Protein AF-A0A7C4YVY7-F1 (afdb_monomer)

Nearest PDB structures (foldseek):
  6bqo-assembly1_A  TM=9.576E-01  e=2.450E-05  Bordetella pertussis Tohama I
  5a40-assembly2_C  TM=9.464E-01  e=3.144E-05  Bordetella pertussis
  6b24-assembly1_A  TM=9.315E-01  e=1.716E-04  Escherichia coli
  6b2d-assembly1_A  TM=9.334E-01  e=2.096E-04  Escherichia coli
  6b2a-assembly1_B  TM=9.333E-01  e=2.203E-04  Escherichia coli

Secondary structure (DSSP, 8-state):
-HHHHHHHHHHHHTSSS-HHHHHHHHHHHHHHHHHHHHHHHH--S-HHHHHIIIIIIIHHH--HHHHHHHHHH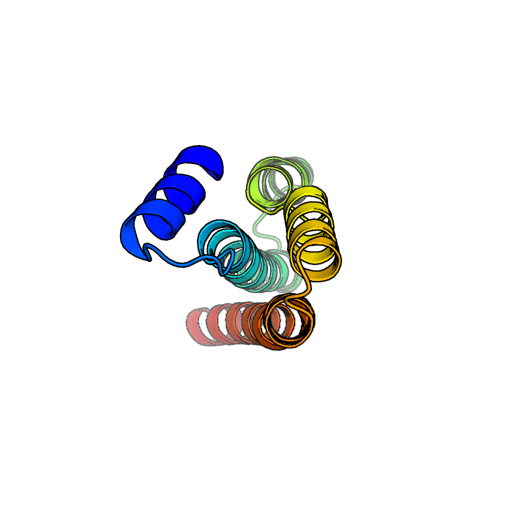HHHTT-HHHHHHHHHHHHHHHHHHHHHHHHHHHHHT-

Sequence (110 aa):
MRYLLGGYVQQSSKSIFPYGTLTVNVLGCFMIGFLAQLAENRGVFSSEARAFLFIGVLGGFTTFSSFGNETLNLARDGQLLIAFANVGLNVFVGLLAVWLGRTVSYLVWR

Radius of gyration: 15.55 Å; Cα contacts (8 Å, |Δi|>4): 119; chains: 1; bounding box: 35×22×48 Å

Structure (mmCIF, N/CA/C/O backbone):
data_AF-A0A7C4YVY7-F1
#
_entry.id   AF-A0A7C4YVY7-F1
#
loop_
_atom_site.group_PDB
_atom_site.id
_atom_site.type_symbol
_atom_site.label_atom_id
_atom_site.label_alt_id
_atom_site.label_comp_id
_atom_site.label_asym_id
_atom_site.label_entity_id
_atom_site.label_seq_id
_atom_site.pdbx_PDB_ins_code
_atom_site.Cartn_x
_atom_site.Cartn_y
_atom_site.Cartn_z
_atom_site.occupancy
_atom_site.B_iso_or_equiv
_atom_site.auth_seq_id
_atom_site.auth_comp_id
_atom_site.auth_asym_id
_atom_site.auth_atom_id
_atom_site.pdbx_PDB_model_num
ATOM 1 N N . MET A 1 1 ? 8.612 10.256 1.930 1.00 83.94 1 MET A N 1
ATOM 2 C CA . MET A 1 1 ? 7.436 9.955 1.077 1.00 83.94 1 MET A CA 1
ATOM 3 C C . MET A 1 1 ? 6.322 9.278 1.867 1.00 83.94 1 MET A C 1
ATOM 5 O O . MET A 1 1 ? 5.306 9.925 2.076 1.00 83.94 1 MET A O 1
ATOM 9 N N . ARG A 1 2 ? 6.527 8.057 2.391 1.00 91.88 2 ARG A N 1
ATOM 10 C CA . ARG A 1 2 ? 5.528 7.335 3.205 1.00 91.88 2 ARG A CA 1
ATOM 11 C C . ARG A 1 2 ? 4.950 8.161 4.356 1.00 91.88 2 ARG A C 1
ATOM 13 O O . ARG A 1 2 ? 3.741 8.274 4.462 1.00 91.88 2 ARG A O 1
ATOM 20 N N . TYR A 1 3 ? 5.811 8.765 5.181 1.00 90.88 3 TYR A N 1
ATOM 21 C CA . TYR A 1 3 ? 5.385 9.567 6.337 1.00 90.88 3 TYR A CA 1
ATOM 22 C C . TYR A 1 3 ? 4.449 10.722 5.948 1.00 90.88 3 TYR A C 1
ATOM 24 O O . TYR A 1 3 ? 3.435 10.936 6.598 1.00 90.88 3 TYR A O 1
ATOM 32 N N . LEU A 1 4 ? 4.763 11.420 4.852 1.00 93.94 4 LEU A N 1
ATOM 33 C CA . LEU A 1 4 ? 3.972 12.556 4.380 1.00 93.94 4 LEU A CA 1
ATOM 34 C C . LEU A 1 4 ? 2.616 12.100 3.840 1.00 93.94 4 LEU A C 1
ATOM 36 O O . LEU A 1 4 ? 1.588 12.587 4.296 1.00 93.94 4 LEU A O 1
ATOM 40 N N . LEU A 1 5 ? 2.609 11.142 2.906 1.00 92.44 5 LEU A N 1
ATOM 41 C CA . LEU A 1 5 ? 1.371 10.674 2.283 1.00 92.44 5 LEU A CA 1
ATOM 42 C C . LEU A 1 5 ? 0.490 9.915 3.280 1.00 92.44 5 LEU A C 1
ATOM 44 O O . LEU A 1 5 ? -0.693 10.213 3.407 1.00 92.44 5 LEU A O 1
ATOM 48 N N . GLY A 1 6 ? 1.074 8.966 4.012 1.00 91.62 6 GLY A N 1
ATOM 49 C CA . GLY A 1 6 ? 0.365 8.187 5.020 1.00 91.62 6 GLY A CA 1
ATOM 50 C C . GLY A 1 6 ? -0.172 9.070 6.145 1.00 91.62 6 GLY A C 1
ATOM 51 O O . GLY A 1 6 ? -1.335 8.939 6.511 1.00 91.62 6 GLY A O 1
ATOM 52 N N . GLY A 1 7 ? 0.632 10.020 6.636 1.00 91.38 7 GLY A N 1
ATOM 53 C CA . GLY A 1 7 ? 0.208 10.974 7.662 1.00 91.38 7 GLY A CA 1
ATOM 54 C C . GLY A 1 7 ? -0.923 11.886 7.187 1.00 91.38 7 GLY A C 1
ATOM 55 O O . GLY A 1 7 ? -1.920 12.026 7.891 1.00 91.38 7 GLY A O 1
ATOM 56 N N . TYR A 1 8 ? -0.810 12.442 5.976 1.00 94.62 8 TYR A N 1
ATOM 57 C CA . TYR A 1 8 ? -1.852 13.279 5.379 1.00 94.62 8 TYR A CA 1
ATOM 58 C C . TYR A 1 8 ? -3.174 12.519 5.232 1.00 94.62 8 TYR A C 1
ATOM 60 O O . TYR A 1 8 ? -4.198 12.961 5.747 1.00 94.62 8 TYR A O 1
ATOM 68 N N . VAL A 1 9 ? -3.149 11.335 4.608 1.00 94.31 9 VAL A N 1
ATOM 69 C CA . VAL A 1 9 ? -4.357 10.523 4.399 1.00 94.31 9 VAL A CA 1
ATOM 70 C C . VAL A 1 9 ? -4.981 10.103 5.729 1.00 94.31 9 VAL A C 1
ATOM 72 O O . VAL A 1 9 ? -6.201 10.186 5.890 1.00 94.31 9 VAL A O 1
ATOM 75 N N . GLN A 1 10 ? -4.163 9.702 6.708 1.00 95.88 10 GLN A N 1
ATOM 76 C CA . GLN A 1 10 ? -4.668 9.325 8.024 1.00 95.88 10 GLN A CA 1
ATOM 77 C C . GLN A 1 10 ? -5.369 10.504 8.709 1.00 95.88 10 GLN A C 1
ATOM 79 O O . GLN A 1 10 ? -6.497 10.349 9.180 1.00 95.88 10 GLN A O 1
ATOM 84 N N . GLN A 1 11 ? -4.749 11.689 8.708 1.00 92.50 11 GLN A N 1
ATOM 85 C CA . GLN A 1 11 ? -5.318 12.901 9.306 1.00 92.50 11 GLN A CA 1
ATOM 86 C C . GLN A 1 11 ? -6.610 13.343 8.610 1.00 92.50 11 GLN A C 1
ATOM 88 O O . GLN A 1 11 ? -7.571 13.715 9.284 1.00 92.50 11 GLN A O 1
ATOM 93 N N . SER A 1 12 ? -6.667 13.264 7.279 1.00 93.00 12 SER A N 1
ATOM 94 C CA . SER A 1 12 ? -7.868 13.610 6.514 1.00 93.00 12 SER A CA 1
ATOM 95 C C . SER A 1 12 ? -9.028 12.648 6.766 1.00 93.00 12 SER A C 1
ATOM 97 O O . SER A 1 12 ? -10.174 13.087 6.799 1.00 93.00 12 SER A O 1
ATOM 99 N N . SER A 1 13 ? -8.750 11.358 6.983 1.00 90.56 13 SER A N 1
ATOM 100 C CA . SER A 1 13 ? -9.800 10.360 7.221 1.00 90.56 13 SER A CA 1
ATOM 101 C C . SER A 1 13 ? -10.531 10.546 8.556 1.00 90.56 13 SER A C 1
ATOM 103 O O . SER A 1 13 ? -11.685 10.137 8.672 1.00 90.56 13 SER A O 1
ATOM 105 N N . LYS A 1 14 ? -9.858 11.120 9.573 1.00 87.62 14 LYS A N 1
ATOM 106 C CA . LYS A 1 14 ? -10.321 11.196 10.977 1.00 87.62 14 LYS A CA 1
ATOM 107 C C . LYS A 1 14 ? -10.878 9.865 11.511 1.00 87.62 14 LYS A C 1
ATOM 109 O O . LYS A 1 14 ? -11.720 9.848 12.405 1.00 87.62 14 LYS A O 1
ATOM 114 N N . SER A 1 15 ? -10.421 8.752 10.940 1.00 90.06 15 SER A N 1
ATOM 115 C CA . SER A 1 15 ? -10.886 7.410 11.249 1.00 90.06 15 SER A CA 1
ATOM 116 C C . SER A 1 15 ? -9.846 6.676 12.081 1.00 90.06 15 SER A C 1
ATOM 118 O O . SER A 1 15 ? -8.644 6.903 11.962 1.00 90.06 15 SER A O 1
ATOM 120 N N . ILE A 1 16 ? -10.330 5.748 12.894 1.00 92.88 16 ILE A N 1
ATOM 121 C CA . ILE A 1 16 ? -9.519 4.734 13.569 1.00 92.88 16 ILE A CA 1
ATOM 122 C C . ILE A 1 16 ? -8.949 3.693 12.593 1.00 92.88 16 ILE A C 1
ATOM 124 O O . ILE A 1 16 ? -7.996 2.996 12.926 1.00 92.88 16 ILE A O 1
ATOM 128 N N . PHE A 1 17 ? -9.523 3.573 11.390 1.00 96.25 17 PHE A N 1
ATOM 129 C CA . PHE A 1 17 ? -9.002 2.677 10.367 1.00 96.25 17 PHE A CA 1
ATOM 130 C C . PHE A 1 17 ? -7.692 3.250 9.791 1.00 96.25 17 PHE A C 1
ATOM 132 O O . PHE A 1 17 ? -7.638 4.450 9.492 1.00 96.25 17 PHE A O 1
ATOM 139 N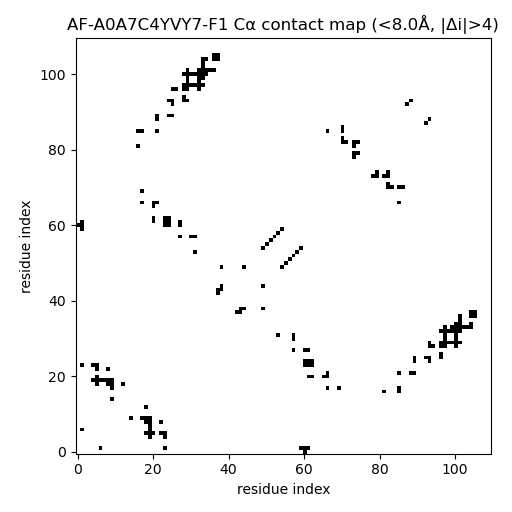 N . PRO A 1 18 ? -6.649 2.425 9.588 1.00 96.56 18 PRO A N 1
ATOM 140 C CA . PRO A 1 18 ? -5.330 2.872 9.139 1.00 96.56 18 PRO A CA 1
ATOM 141 C C . PRO A 1 18 ? -5.281 3.146 7.622 1.00 96.56 18 PRO A C 1
ATOM 143 O O . PRO A 1 18 ? -4.544 2.512 6.860 1.00 96.56 18 PRO A O 1
ATOM 146 N N . TYR A 1 19 ? -6.070 4.117 7.154 1.00 97.44 19 TYR A N 1
ATOM 147 C CA . TYR A 1 19 ? -6.116 4.521 5.745 1.00 97.44 19 TYR A CA 1
ATOM 148 C C . TYR A 1 19 ? -4.759 4.991 5.216 1.00 97.44 19 TYR A C 1
ATOM 150 O O . TYR A 1 19 ? -4.462 4.783 4.037 1.00 97.44 19 TYR A O 1
ATOM 158 N N . GLY A 1 20 ? -3.924 5.592 6.070 1.00 97.06 20 GLY A N 1
ATOM 159 C CA . GLY A 1 20 ? -2.574 6.006 5.697 1.00 97.06 20 GLY A CA 1
ATOM 160 C C . GLY A 1 20 ? -1.725 4.827 5.222 1.00 97.06 20 GLY A C 1
ATOM 161 O O . GLY A 1 20 ? -1.168 4.864 4.123 1.00 97.06 20 GLY A O 1
ATOM 162 N N . THR A 1 21 ? -1.685 3.759 6.021 1.00 97.81 21 THR A N 1
ATOM 163 C CA . THR A 1 21 ? -0.939 2.529 5.719 1.00 97.81 21 THR A CA 1
ATOM 164 C C . THR A 1 21 ? -1.528 1.781 4.527 1.00 97.81 21 THR A C 1
ATOM 166 O O . THR A 1 21 ? -0.785 1.393 3.624 1.00 97.81 21 THR A O 1
ATOM 169 N N . LEU A 1 22 ? -2.858 1.638 4.467 1.00 98.25 22 LEU A N 1
ATOM 170 C CA . LEU A 1 22 ? -3.518 1.002 3.325 1.00 98.25 22 LEU A CA 1
ATOM 171 C C . LEU A 1 22 ? -3.165 1.718 2.012 1.00 98.25 22 LEU A C 1
ATOM 173 O O . LEU A 1 22 ? -2.823 1.071 1.026 1.00 98.25 22 LEU A O 1
ATOM 177 N N . THR A 1 23 ? -3.186 3.053 2.006 1.00 98.12 23 THR A N 1
ATOM 178 C CA . THR A 1 23 ? -2.932 3.852 0.799 1.00 98.12 23 THR A CA 1
ATOM 179 C C . THR A 1 23 ? -1.507 3.687 0.289 1.00 98.12 23 THR A C 1
ATOM 181 O O . THR A 1 23 ? -1.310 3.432 -0.899 1.00 98.12 23 THR A O 1
ATOM 184 N N . VAL A 1 24 ? -0.500 3.798 1.163 1.00 98.12 24 VAL A N 1
ATOM 185 C CA . VAL A 1 24 ? 0.903 3.642 0.737 1.00 98.12 24 VAL A CA 1
ATOM 186 C C . VAL A 1 24 ? 1.182 2.220 0.246 1.00 98.12 24 VAL A C 1
ATOM 188 O O . VAL A 1 24 ? 1.890 2.048 -0.744 1.00 98.12 24 VAL A O 1
ATOM 191 N N . ASN A 1 25 ? 0.573 1.205 0.867 1.00 98.44 25 ASN A N 1
ATOM 192 C CA . ASN A 1 25 ? 0.720 -0.184 0.442 1.00 98.44 25 ASN A CA 1
ATOM 193 C C . ASN A 1 25 ? 0.054 -0.433 -0.915 1.00 98.44 25 ASN A C 1
ATOM 195 O O . ASN A 1 25 ? 0.712 -0.939 -1.819 1.00 98.44 25 ASN A O 1
ATOM 199 N N . VAL A 1 26 ? -1.201 -0.018 -1.102 1.00 98.56 26 VAL A N 1
ATOM 200 C CA . VAL A 1 26 ? -1.937 -0.202 -2.366 1.00 98.56 26 VAL A CA 1
ATOM 201 C C . VAL A 1 26 ? -1.263 0.539 -3.521 1.00 98.56 26 VAL A C 1
ATOM 203 O O . VAL A 1 26 ? -1.073 -0.038 -4.592 1.00 98.56 26 VAL A O 1
ATOM 206 N N . LEU A 1 27 ? -0.836 1.788 -3.310 1.00 98.31 27 LEU A N 1
ATOM 207 C CA . LEU A 1 27 ? -0.093 2.533 -4.328 1.00 98.31 27 LEU A CA 1
ATOM 208 C C . LEU A 1 27 ? 1.250 1.866 -4.639 1.00 98.31 27 LEU A C 1
ATOM 210 O O . LEU A 1 27 ? 1.617 1.748 -5.804 1.00 98.31 27 LEU A O 1
ATOM 214 N N . GLY A 1 28 ? 1.969 1.378 -3.627 1.00 98.06 28 GLY A N 1
ATOM 215 C CA . GLY A 1 28 ? 3.218 0.652 -3.840 1.00 98.06 28 GLY A CA 1
ATOM 216 C C . GLY A 1 28 ? 3.017 -0.658 -4.605 1.00 98.06 28 GLY A C 1
ATOM 217 O O . GLY A 1 28 ? 3.788 -0.954 -5.513 1.00 98.06 28 GLY A O 1
ATOM 218 N N . CYS A 1 29 ? 1.946 -1.396 -4.306 1.00 98.56 29 CYS A N 1
ATOM 219 C CA . CYS A 1 29 ? 1.525 -2.591 -5.034 1.00 98.56 29 CYS A CA 1
ATOM 220 C C . CYS A 1 29 ? 1.217 -2.291 -6.510 1.00 98.56 29 CYS A C 1
ATOM 222 O O . CYS A 1 29 ? 1.678 -3.006 -7.397 1.00 98.56 29 CYS A O 1
ATOM 224 N N . PHE A 1 30 ? 0.498 -1.205 -6.798 1.00 98.56 30 PHE A N 1
ATOM 225 C CA . PHE A 1 30 ? 0.273 -0.774 -8.177 1.00 98.56 30 PHE A CA 1
ATOM 226 C C . PHE A 1 30 ? 1.590 -0.457 -8.897 1.00 98.56 30 PHE A C 1
ATOM 228 O O . PHE A 1 30 ? 1.857 -0.976 -9.984 1.00 98.56 30 PHE A O 1
ATOM 235 N N . MET A 1 31 ? 2.445 0.349 -8.264 1.00 97.81 31 MET A N 1
ATOM 236 C CA . MET A 1 31 ? 3.714 0.783 -8.848 1.00 97.81 31 MET A CA 1
ATOM 237 C C . MET A 1 31 ? 4.668 -0.387 -9.092 1.00 97.81 31 MET A C 1
ATOM 239 O O . MET A 1 31 ? 5.281 -0.448 -10.156 1.00 97.81 31 MET A O 1
ATOM 243 N N . ILE A 1 32 ? 4.776 -1.345 -8.162 1.00 97.44 32 ILE A N 1
ATOM 244 C CA . ILE A 1 32 ? 5.635 -2.517 -8.368 1.00 97.44 32 ILE A CA 1
ATOM 245 C C . I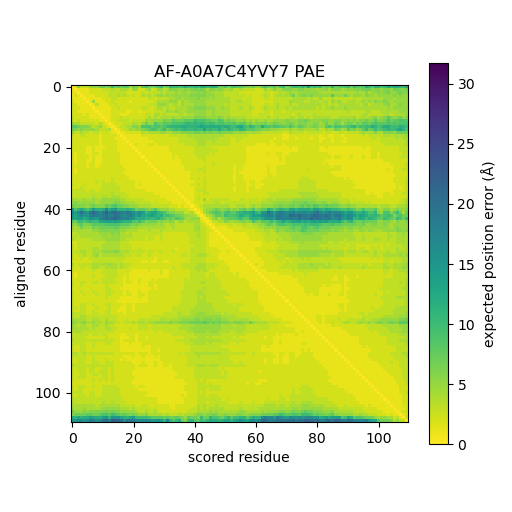LE A 1 32 ? 5.109 -3.401 -9.498 1.00 97.44 32 ILE A C 1
ATOM 247 O O . ILE A 1 32 ? 5.907 -3.877 -10.298 1.00 97.44 32 ILE A O 1
ATOM 251 N N . GLY A 1 33 ? 3.787 -3.573 -9.626 1.00 97.12 33 GLY A N 1
ATOM 252 C CA . GLY A 1 33 ? 3.190 -4.305 -10.744 1.00 97.12 33 GLY A CA 1
ATOM 253 C C . GLY A 1 33 ? 3.521 -3.661 -12.091 1.00 97.12 33 GLY A C 1
ATOM 254 O O . GLY A 1 33 ? 3.994 -4.334 -13.006 1.00 97.12 33 GLY A O 1
ATOM 255 N N . PHE A 1 34 ? 3.347 -2.343 -12.192 1.00 96.62 34 PHE A N 1
ATOM 256 C CA . PHE A 1 34 ? 3.656 -1.587 -13.404 1.00 96.62 34 PHE A CA 1
ATOM 257 C C . PHE A 1 34 ? 5.145 -1.651 -13.770 1.00 96.62 34 PHE A C 1
ATOM 259 O O . PHE A 1 34 ? 5.503 -1.973 -14.903 1.00 96.62 34 PHE A O 1
ATOM 266 N N . LEU A 1 35 ? 6.030 -1.377 -12.807 1.00 95.12 35 LEU A N 1
ATOM 267 C CA . LEU A 1 35 ? 7.473 -1.349 -13.044 1.00 95.12 35 LEU A CA 1
ATOM 268 C C . LEU A 1 35 ? 8.041 -2.743 -13.321 1.00 95.12 35 LEU A C 1
ATOM 270 O O . LEU A 1 35 ? 8.941 -2.865 -14.150 1.00 95.12 35 LEU A O 1
ATOM 274 N N . ALA A 1 36 ? 7.521 -3.790 -12.669 1.00 93.62 36 ALA A N 1
ATOM 275 C CA . ALA A 1 36 ? 7.928 -5.170 -12.929 1.00 93.62 36 ALA A CA 1
ATOM 276 C C . ALA A 1 36 ? 7.622 -5.574 -14.374 1.00 93.62 36 ALA A C 1
ATOM 278 O O . ALA A 1 36 ? 8.508 -6.075 -15.062 1.00 93.62 36 ALA A O 1
ATOM 279 N N . GLN A 1 37 ? 6.414 -5.273 -14.863 1.00 94.31 37 GLN A N 1
ATOM 280 C CA . GLN A 1 37 ? 6.031 -5.558 -16.248 1.00 94.31 37 GLN A CA 1
ATOM 281 C C . GLN A 1 37 ? 6.952 -4.853 -17.255 1.00 94.31 37 GLN A C 1
ATOM 283 O O . GLN A 1 37 ? 7.370 -5.452 -18.249 1.00 94.31 37 GLN A O 1
ATOM 288 N N . LEU A 1 38 ? 7.299 -3.590 -16.989 1.00 90.94 38 LEU A N 1
ATOM 289 C CA . LEU A 1 38 ? 8.200 -2.818 -17.842 1.00 90.94 38 LEU A CA 1
ATOM 290 C C . LEU A 1 38 ? 9.635 -3.372 -17.817 1.00 90.94 38 LEU A C 1
ATOM 292 O O . LEU A 1 38 ? 10.290 -3.449 -18.858 1.00 90.94 38 LEU A O 1
ATOM 296 N N . ALA A 1 39 ? 10.114 -3.781 -16.640 1.00 89.94 39 ALA A N 1
ATOM 297 C CA . ALA A 1 39 ? 11.432 -4.382 -16.470 1.00 89.94 39 ALA A CA 1
ATOM 298 C C . ALA A 1 39 ? 11.553 -5.718 -17.221 1.00 89.94 39 ALA A C 1
ATOM 300 O O . ALA A 1 39 ? 12.541 -5.933 -17.920 1.00 89.94 39 ALA A O 1
ATOM 301 N N . GLU A 1 40 ? 10.548 -6.589 -17.091 1.00 87.56 40 GLU A N 1
ATOM 302 C CA . GLU A 1 40 ? 10.519 -7.935 -17.676 1.00 87.56 40 GLU A CA 1
ATOM 303 C C . GLU A 1 40 ? 10.445 -7.899 -19.210 1.00 87.56 40 GLU A C 1
ATOM 305 O O . GLU A 1 40 ? 11.218 -8.578 -19.880 1.00 87.56 40 GLU A O 1
ATOM 310 N N . ASN A 1 41 ? 9.556 -7.082 -19.782 1.00 82.88 41 ASN A N 1
ATOM 311 C CA . ASN A 1 41 ? 9.269 -7.141 -21.221 1.00 82.88 41 ASN A CA 1
ATOM 312 C C . ASN A 1 41 ? 10.165 -6.264 -22.093 1.00 82.88 41 ASN A C 1
ATOM 314 O O . ASN A 1 41 ? 10.227 -6.465 -23.306 1.00 82.88 41 ASN A O 1
ATOM 318 N N . ARG A 1 42 ? 10.780 -5.228 -21.519 1.00 77.44 42 ARG A N 1
ATOM 319 C CA . ARG A 1 42 ? 11.473 -4.201 -22.308 1.00 77.44 42 ARG A CA 1
ATOM 320 C C . ARG A 1 42 ? 12.927 -3.987 -21.896 1.00 77.44 42 ARG A C 1
ATOM 322 O O . ARG A 1 42 ? 13.620 -3.255 -22.591 1.00 77.44 42 ARG A O 1
ATOM 329 N N . GLY A 1 43 ? 13.395 -4.586 -20.794 1.00 76.44 43 GLY A N 1
ATOM 330 C CA . GLY A 1 43 ? 14.780 -4.420 -20.332 1.00 76.44 43 GLY A CA 1
ATOM 331 C C . GLY A 1 43 ? 15.155 -2.961 -20.039 1.00 76.44 43 GLY A C 1
ATOM 332 O O . GLY A 1 43 ? 16.318 -2.592 -20.141 1.00 76.44 43 GLY A O 1
ATOM 333 N N . VAL A 1 44 ? 14.167 -2.120 -19.702 1.00 77.44 44 VAL A N 1
ATOM 334 C CA . VAL A 1 44 ? 14.323 -0.654 -19.570 1.00 77.44 44 VAL A CA 1
ATOM 335 C C . VAL A 1 44 ? 15.234 -0.267 -18.404 1.00 77.44 44 VAL A C 1
ATOM 337 O O . VAL A 1 44 ? 15.782 0.832 -18.382 1.00 77.44 44 VAL A O 1
ATOM 340 N N . PHE A 1 45 ? 15.414 -1.160 -17.430 1.00 85.81 45 PHE A N 1
ATOM 341 C CA . PHE A 1 45 ? 16.187 -0.887 -16.225 1.00 85.81 45 PHE A CA 1
ATOM 342 C C 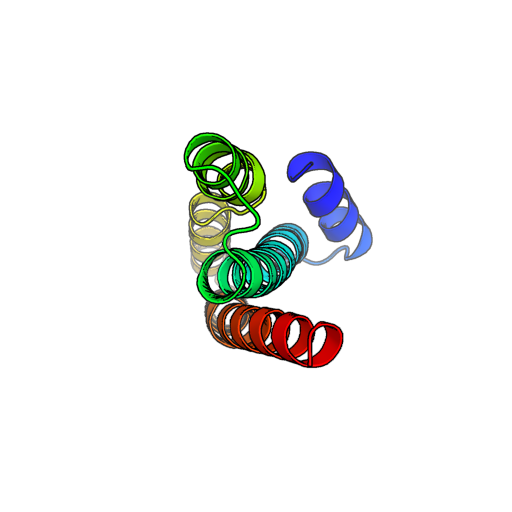. PHE A 1 45 ? 17.476 -1.698 -16.188 1.00 85.81 45 PHE A C 1
ATOM 344 O O . PHE A 1 45 ? 17.454 -2.918 -16.361 1.00 85.81 45 PHE A O 1
ATOM 351 N N . SER A 1 46 ? 18.582 -1.026 -15.858 1.00 90.25 46 SER A N 1
ATOM 352 C CA . SER A 1 46 ? 19.793 -1.712 -15.413 1.00 90.25 46 SER A CA 1
ATOM 353 C C . SER A 1 46 ? 19.539 -2.445 -14.090 1.00 90.25 46 SER A C 1
ATOM 355 O O . SER A 1 46 ? 18.577 -2.163 -13.362 1.00 90.25 46 SER A O 1
ATOM 357 N N . SER A 1 47 ? 20.423 -3.380 -13.752 1.00 88.62 47 SER A N 1
ATOM 358 C CA . SER A 1 47 ? 20.381 -4.143 -12.501 1.00 88.62 47 SER A CA 1
ATOM 359 C C . SER A 1 47 ? 20.323 -3.229 -11.271 1.00 88.62 47 SER A C 1
ATOM 361 O O . SER A 1 47 ? 19.544 -3.463 -10.345 1.00 88.62 47 SER A O 1
ATOM 363 N N . GLU A 1 48 ? 21.110 -2.154 -11.294 1.00 92.56 48 GLU A N 1
ATOM 364 C CA . GLU A 1 48 ? 21.244 -1.164 -10.227 1.00 92.56 48 GLU A CA 1
ATOM 365 C C . GLU A 1 48 ? 19.979 -0.312 -10.119 1.00 92.56 48 GLU A C 1
ATOM 367 O O . GLU A 1 48 ? 19.457 -0.120 -9.020 1.00 92.56 48 GLU A O 1
ATOM 372 N N . ALA A 1 49 ? 19.434 0.138 -11.256 1.00 91.25 49 ALA A N 1
ATOM 373 C CA . ALA A 1 49 ? 18.181 0.888 -11.292 1.00 91.25 49 ALA A CA 1
ATOM 374 C C . ALA A 1 49 ? 17.015 0.049 -10.747 1.00 91.25 49 ALA A C 1
ATOM 376 O O . ALA A 1 49 ? 16.190 0.548 -9.978 1.00 91.25 49 ALA A O 1
ATOM 377 N N . ARG A 1 50 ? 16.976 -1.248 -11.077 1.00 91.12 50 ARG A N 1
ATOM 378 C CA . ARG A 1 50 ? 15.977 -2.179 -10.541 1.00 91.12 50 ARG A CA 1
ATOM 379 C C . ARG A 1 50 ? 16.129 -2.353 -9.030 1.00 91.12 50 ARG A C 1
ATOM 381 O O . ARG A 1 50 ? 15.138 -2.267 -8.313 1.00 91.12 50 ARG A O 1
ATOM 388 N N . ALA A 1 51 ? 17.345 -2.547 -8.525 1.00 92.94 51 ALA A N 1
ATOM 389 C CA . ALA A 1 51 ? 17.577 -2.649 -7.084 1.00 92.94 51 ALA A CA 1
ATOM 390 C C . ALA A 1 51 ? 17.157 -1.362 -6.351 1.00 92.94 51 ALA A C 1
ATOM 392 O O . ALA A 1 51 ? 16.407 -1.420 -5.376 1.00 92.94 51 ALA A O 1
ATOM 393 N N . PHE A 1 52 ? 17.563 -0.198 -6.860 1.00 94.94 52 PHE A N 1
ATOM 394 C CA . PHE A 1 52 ? 17.218 1.094 -6.273 1.00 94.94 52 PHE A CA 1
ATOM 395 C C . PHE A 1 52 ? 15.702 1.328 -6.226 1.00 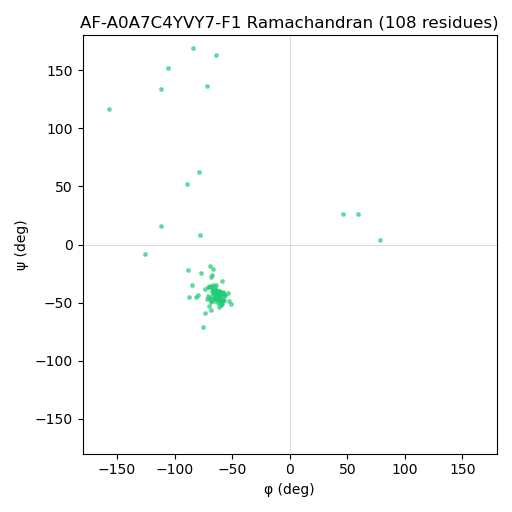94.94 52 PHE A C 1
ATOM 397 O O . PHE A 1 52 ? 15.172 1.703 -5.181 1.00 94.94 52 PHE A O 1
ATOM 404 N N . LEU A 1 53 ? 14.984 1.072 -7.323 1.00 95.12 53 LEU A N 1
ATOM 405 C CA . LEU A 1 53 ? 13.541 1.309 -7.391 1.00 95.12 53 LEU A CA 1
ATOM 406 C C . LEU A 1 53 ? 12.738 0.297 -6.566 1.00 95.12 53 LEU A C 1
ATOM 408 O O . LEU A 1 53 ? 11.853 0.691 -5.809 1.00 95.12 53 LEU A O 1
ATOM 412 N N . PHE A 1 54 ? 13.033 -0.996 -6.697 1.00 94.44 54 PHE A N 1
ATOM 413 C CA . PHE A 1 54 ? 12.202 -2.056 -6.121 1.00 94.44 54 PHE A CA 1
ATOM 414 C C . PHE A 1 54 ? 12.509 -2.259 -4.638 1.00 94.44 54 PHE A C 1
ATOM 416 O O . PHE A 1 54 ? 11.594 -2.346 -3.823 1.00 94.44 54 PHE A O 1
ATOM 423 N N . ILE A 1 55 ? 13.792 -2.298 -4.276 1.00 94.00 55 ILE A N 1
ATOM 424 C CA . ILE A 1 55 ? 14.220 -2.538 -2.894 1.00 94.00 55 ILE A CA 1
ATOM 425 C C . ILE A 1 55 ? 14.291 -1.215 -2.130 1.00 94.00 55 ILE A C 1
ATOM 427 O O . ILE A 1 55 ? 13.794 -1.124 -1.011 1.00 94.00 55 ILE A O 1
ATOM 431 N N . GLY A 1 56 ? 14.871 -0.175 -2.735 1.0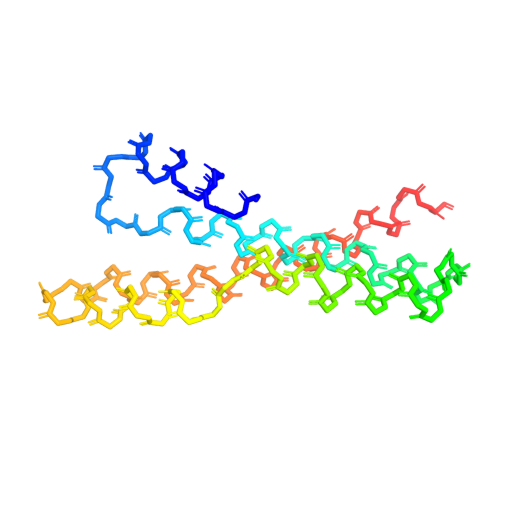0 95.19 56 GLY A N 1
ATOM 432 C CA . GLY A 1 56 ? 15.044 1.126 -2.089 1.00 95.19 56 GLY A CA 1
ATOM 433 C C . GLY A 1 56 ? 13.744 1.927 -2.013 1.00 95.19 56 GLY A C 1
ATOM 434 O O . GLY A 1 56 ? 13.176 2.111 -0.938 1.00 95.19 56 GLY A O 1
ATOM 435 N N . VAL A 1 57 ? 13.267 2.418 -3.158 1.00 96.50 57 VAL A N 1
ATOM 436 C CA . VAL A 1 57 ? 12.133 3.354 -3.214 1.00 96.50 57 VAL A CA 1
ATOM 437 C C . VAL A 1 57 ? 10.832 2.677 -2.793 1.00 96.50 57 VAL A C 1
ATOM 439 O O . VAL A 1 57 ? 10.180 3.138 -1.858 1.00 96.50 57 VAL A O 1
ATOM 442 N N . LEU A 1 58 ? 10.451 1.578 -3.449 1.00 96.38 58 LEU A N 1
ATOM 443 C CA . LEU A 1 58 ? 9.195 0.882 -3.156 1.00 96.38 58 LEU A CA 1
ATOM 444 C C . LEU A 1 58 ? 9.227 0.167 -1.801 1.00 96.38 58 LEU A C 1
ATOM 446 O O . LEU A 1 58 ? 8.228 0.202 -1.076 1.00 96.38 58 LEU A O 1
ATOM 450 N N . GLY A 1 59 ? 10.375 -0.397 -1.416 1.00 94.44 59 GLY A N 1
ATOM 451 C CA . GLY A 1 59 ? 10.566 -0.980 -0.086 1.00 94.44 59 GLY A CA 1
ATOM 452 C C . GLY A 1 59 ? 10.480 0.058 1.037 1.00 94.44 59 GLY A C 1
ATOM 453 O O . GLY A 1 59 ? 9.862 -0.202 2.064 1.00 94.44 59 GLY A O 1
ATOM 454 N N . GLY A 1 60 ? 11.018 1.266 0.834 1.00 94.88 60 GLY A N 1
ATOM 455 C CA . GLY A 1 60 ? 10.889 2.371 1.792 1.00 94.88 60 GLY A CA 1
ATOM 456 C C . GLY A 1 60 ? 9.517 3.062 1.779 1.00 94.88 60 GLY A C 1
ATOM 457 O O . GLY A 1 60 ? 9.121 3.685 2.771 1.00 94.88 60 GLY A O 1
ATOM 458 N N . PHE A 1 61 ? 8.784 2.983 0.665 1.00 97.00 61 PHE A N 1
ATOM 459 C CA . PHE A 1 61 ? 7.452 3.569 0.518 1.00 97.00 61 PHE A CA 1
ATOM 460 C C . PHE A 1 61 ? 6.356 2.712 1.160 1.00 97.00 61 PHE A C 1
ATOM 462 O O . PHE A 1 61 ? 5.493 3.254 1.851 1.00 97.00 61 PHE A O 1
ATOM 469 N N . THR A 1 62 ? 6.406 1.395 0.966 1.00 97.75 62 THR A N 1
ATOM 470 C CA . THR A 1 62 ? 5.446 0.442 1.546 1.00 97.75 62 THR A CA 1
ATOM 471 C C . THR A 1 62 ? 5.829 0.048 2.976 1.00 97.75 62 THR A C 1
ATOM 473 O O . THR A 1 62 ? 6.891 0.415 3.490 1.00 97.75 62 THR A O 1
ATOM 476 N N . THR A 1 63 ? 4.927 -0.625 3.694 1.00 98.00 63 THR A N 1
ATOM 477 C CA . THR A 1 63 ? 5.194 -1.091 5.059 1.00 98.00 63 THR A CA 1
ATOM 478 C C . THR A 1 63 ? 4.312 -2.267 5.468 1.00 98.00 63 THR A C 1
ATOM 480 O O . THR A 1 63 ? 3.095 -2.148 5.602 1.00 98.00 63 THR A O 1
ATOM 483 N N . PHE A 1 64 ? 4.941 -3.415 5.730 1.00 97.75 64 PHE A N 1
ATOM 484 C CA . PHE A 1 64 ? 4.259 -4.550 6.357 1.00 97.75 64 PHE A CA 1
ATOM 485 C C . PHE A 1 64 ? 4.251 -4.433 7.888 1.00 97.75 64 PHE A C 1
ATOM 487 O O . PHE A 1 64 ? 3.274 -4.795 8.537 1.00 97.75 64 PHE A O 1
ATOM 494 N N . SER A 1 65 ? 5.318 -3.888 8.481 1.00 97.75 65 SER A N 1
ATOM 495 C CA . SER A 1 65 ? 5.451 -3.788 9.938 1.00 97.75 65 SER A CA 1
ATOM 496 C C . SER A 1 65 ? 4.431 -2.832 10.557 1.00 97.75 65 SER A C 1
ATOM 498 O O . SER A 1 65 ? 3.829 -3.174 11.573 1.00 97.75 65 SER A O 1
ATOM 500 N N . SER A 1 66 ? 4.180 -1.672 9.937 1.00 97.50 66 SER A N 1
ATOM 501 C CA . SER A 1 66 ? 3.135 -0.746 10.406 1.00 97.50 66 SER A CA 1
ATOM 502 C C . SER A 1 66 ? 1.749 -1.376 10.277 1.00 97.50 66 SER A C 1
ATOM 504 O O . SER A 1 66 ? 1.010 -1.386 11.254 1.00 97.50 66 SER A O 1
ATOM 506 N N . PHE A 1 67 ? 1.454 -1.997 9.128 1.00 98.19 67 PHE A N 1
ATOM 507 C CA . PHE A 1 67 ? 0.209 -2.737 8.893 1.00 98.19 67 PHE A CA 1
ATOM 508 C C . PHE A 1 67 ? -0.045 -3.792 9.982 1.00 98.19 67 PHE A C 1
ATOM 510 O O . PHE A 1 67 ? -1.140 -3.853 10.546 1.00 98.19 67 PHE A O 1
ATOM 517 N N . GLY A 1 68 ? 0.965 -4.605 10.305 1.00 98.31 68 GLY A N 1
ATOM 518 C CA . GLY A 1 68 ? 0.856 -5.643 11.327 1.00 98.31 68 GLY A CA 1
ATOM 519 C C . GLY A 1 68 ? 0.629 -5.063 12.723 1.00 98.31 68 GLY A C 1
ATOM 520 O O . GLY A 1 68 ? -0.266 -5.512 13.437 1.00 98.31 68 GLY A O 1
ATOM 521 N N . ASN A 1 69 ? 1.390 -4.031 13.096 1.00 98.44 69 ASN A N 1
ATOM 522 C CA . ASN A 1 69 ? 1.257 -3.383 14.399 1.00 98.44 69 ASN A CA 1
ATOM 523 C C . ASN A 1 69 ? -0.119 -2.718 14.574 1.00 98.44 69 ASN A C 1
ATOM 525 O O . ASN A 1 69 ? -0.765 -2.903 15.599 1.00 98.44 69 ASN A O 1
ATOM 529 N N . GLU A 1 70 ? -0.601 -1.999 13.560 1.00 98.00 70 GLU A N 1
ATOM 530 C CA . GLU A 1 70 ? -1.926 -1.363 13.563 1.00 98.00 70 GLU A CA 1
ATOM 531 C C . GLU A 1 70 ? -3.052 -2.397 13.642 1.00 98.00 70 GLU A C 1
ATOM 533 O O . GLU A 1 70 ? -3.990 -2.230 14.415 1.00 98.00 70 GLU A O 1
ATOM 538 N N . THR A 1 71 ? -2.933 -3.505 12.906 1.00 98.38 71 THR A N 1
ATOM 539 C CA . THR A 1 71 ? -3.901 -4.611 12.964 1.00 98.38 71 THR A CA 1
ATOM 540 C C . THR A 1 71 ? -3.964 -5.233 14.358 1.00 98.38 71 THR A C 1
ATOM 542 O O . THR A 1 71 ? -5.053 -5.471 14.879 1.00 98.38 71 THR A O 1
ATOM 545 N N . LEU A 1 72 ? -2.809 -5.484 14.984 1.00 98.44 72 LEU A N 1
ATOM 546 C CA . LEU A 1 72 ? -2.760 -6.034 16.338 1.00 98.44 72 LEU A CA 1
ATOM 547 C C . LEU A 1 72 ? -3.278 -5.045 17.382 1.00 98.44 72 LEU A C 1
ATOM 549 O O . LEU A 1 72 ? -3.944 -5.472 18.321 1.00 98.44 72 LEU A O 1
ATOM 553 N N . ASN A 1 73 ? -3.018 -3.749 17.216 1.00 98.06 73 ASN A N 1
ATOM 554 C CA . ASN A 1 73 ? -3.571 -2.723 18.097 1.00 98.06 73 ASN A CA 1
ATOM 555 C C . ASN A 1 73 ? -5.100 -2.681 17.992 1.00 98.06 73 ASN A C 1
ATOM 557 O O . ASN A 1 73 ? -5.768 -2.783 19.012 1.00 98.06 73 ASN A O 1
ATOM 561 N N . LEU A 1 74 ? -5.660 -2.685 16.776 1.00 98.12 74 LEU A N 1
ATOM 562 C CA . LEU A 1 74 ? -7.111 -2.778 16.570 1.00 98.12 74 LEU A CA 1
ATOM 563 C C . LEU A 1 74 ? -7.707 -4.020 17.245 1.00 98.12 74 LEU A C 1
ATOM 565 O O . LEU A 1 74 ? -8.748 -3.933 17.890 1.00 98.12 74 LEU A O 1
ATOM 569 N N . ALA A 1 75 ? -7.046 -5.174 17.126 1.00 97.94 75 ALA A N 1
ATOM 570 C CA . ALA A 1 75 ? -7.505 -6.400 17.771 1.00 97.94 75 ALA A CA 1
ATOM 571 C C . ALA A 1 75 ? -7.453 -6.314 19.307 1.00 97.94 75 ALA A C 1
ATOM 573 O O . ALA A 1 75 ? -8.392 -6.750 19.973 1.00 97.94 75 ALA A O 1
ATOM 574 N N . ARG A 1 76 ? -6.384 -5.732 19.869 1.00 97.75 76 ARG A N 1
ATOM 575 C CA . ARG A 1 76 ? -6.232 -5.499 21.317 1.00 97.75 76 ARG A CA 1
ATOM 576 C C . ARG A 1 76 ? -7.273 -4.527 21.862 1.00 97.75 76 ARG A C 1
ATOM 578 O O . ARG A 1 76 ? -7.777 -4.749 22.957 1.00 97.75 76 ARG A O 1
ATOM 585 N N . ASP A 1 77 ? -7.649 -3.529 21.071 1.00 97.44 77 ASP A N 1
ATOM 586 C CA . ASP A 1 77 ? -8.677 -2.541 21.409 1.00 97.44 77 ASP A CA 1
ATOM 587 C C . ASP A 1 77 ? -10.114 -3.087 21.237 1.00 97.44 77 ASP A C 1
ATOM 589 O O . ASP A 1 77 ? -11.086 -2.337 21.302 1.00 97.44 77 ASP A O 1
ATOM 593 N N . GLY A 1 78 ? -10.275 -4.394 20.983 1.00 97.50 78 GLY A N 1
ATOM 594 C CA . GLY A 1 78 ? -11.572 -5.055 20.795 1.00 97.50 78 GLY A CA 1
ATOM 595 C C . GLY A 1 78 ? -12.198 -4.846 19.412 1.00 97.50 78 GLY A C 1
ATOM 596 O O . GLY A 1 78 ? -13.296 -5.333 19.142 1.00 97.50 78 GLY A O 1
ATOM 597 N N . GLN A 1 79 ? -11.505 -4.171 18.494 1.00 97.75 79 GLN A N 1
ATOM 598 C CA . GLN A 1 79 ? -12.009 -3.783 17.175 1.00 97.75 79 GLN A CA 1
ATOM 599 C C . GLN A 1 79 ? -11.746 -4.855 16.109 1.00 97.75 79 GLN A C 1
ATOM 601 O O . GLN A 1 79 ? -11.201 -4.585 15.036 1.00 97.75 79 GLN A O 1
ATOM 606 N N . LEU A 1 80 ? -12.147 -6.097 16.395 1.00 97.62 80 LEU A N 1
ATOM 607 C CA . LEU A 1 80 ? -11.825 -7.266 15.565 1.00 97.62 80 LEU A CA 1
ATOM 608 C C . LEU A 1 80 ? -12.316 -7.137 14.119 1.00 97.62 80 LEU A C 1
ATOM 610 O O . LEU A 1 80 ? -11.577 -7.470 13.196 1.00 97.62 80 LEU A O 1
ATOM 614 N N . LEU A 1 81 ? -13.526 -6.611 13.903 1.00 97.94 81 LEU A N 1
ATOM 615 C CA . LEU A 1 81 ? -14.066 -6.422 12.552 1.00 97.94 81 LEU A CA 1
ATOM 616 C C . LEU A 1 81 ? -13.166 -5.508 11.704 1.00 97.94 81 LEU A C 1
ATOM 618 O O . LEU A 1 81 ? -12.905 -5.794 10.539 1.00 97.94 81 LEU A O 1
ATOM 622 N N . ILE A 1 82 ? -12.654 -4.435 12.306 1.00 97.75 82 ILE A N 1
ATOM 623 C CA . ILE A 1 82 ? -11.790 -3.454 11.642 1.00 97.75 82 ILE A CA 1
ATOM 624 C C . ILE A 1 82 ? -10.396 -4.042 11.414 1.00 97.75 82 ILE A C 1
ATOM 626 O O . ILE A 1 82 ? -9.819 -3.843 10.347 1.00 97.75 82 ILE A O 1
ATOM 630 N N . ALA A 1 83 ? -9.878 -4.822 12.368 1.00 98.25 83 ALA A N 1
ATOM 631 C CA . ALA A 1 83 ? -8.627 -5.556 12.201 1.00 98.25 83 ALA A CA 1
ATOM 632 C C . ALA A 1 83 ? -8.702 -6.530 11.010 1.00 98.25 83 ALA A C 1
ATOM 634 O O . ALA A 1 83 ? -7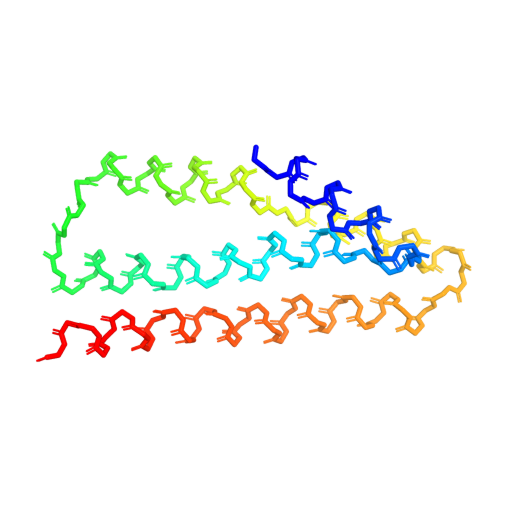.843 -6.492 10.128 1.00 98.25 83 ALA A O 1
ATOM 635 N N . PHE A 1 84 ? -9.762 -7.344 10.921 1.00 98.31 84 PHE A N 1
ATOM 636 C CA . PHE A 1 84 ? -9.973 -8.249 9.785 1.00 98.31 84 PHE A CA 1
ATOM 637 C C . PHE A 1 84 ? -10.169 -7.496 8.470 1.00 98.31 84 PHE A C 1
ATOM 639 O O . PHE A 1 84 ? -9.606 -7.900 7.451 1.00 98.31 84 PHE A O 1
ATOM 646 N N . ALA A 1 85 ? -10.902 -6.379 8.485 1.00 98.06 85 ALA A N 1
ATOM 647 C CA . ALA A 1 85 ? -11.033 -5.520 7.315 1.00 98.06 85 ALA A CA 1
ATOM 648 C C . ALA A 1 85 ? -9.670 -4.974 6.864 1.00 98.06 85 ALA A C 1
ATOM 650 O O . ALA A 1 85 ? -9.386 -4.979 5.670 1.00 98.06 85 ALA A O 1
ATOM 651 N N . ASN A 1 86 ? -8.794 -4.565 7.787 1.00 98.19 86 ASN A N 1
ATOM 652 C CA . ASN A 1 86 ? -7.461 -4.068 7.448 1.00 98.19 86 ASN A CA 1
ATOM 653 C C . ASN A 1 86 ? -6.598 -5.144 6.772 1.00 98.19 86 ASN A C 1
ATOM 655 O O . ASN A 1 86 ? -5.947 -4.865 5.764 1.00 98.19 86 ASN A O 1
ATOM 659 N N . VAL A 1 87 ? -6.633 -6.381 7.284 1.00 98.69 87 VAL A N 1
ATOM 660 C CA . VAL A 1 87 ? -5.957 -7.536 6.666 1.00 98.69 87 VAL A CA 1
ATOM 661 C C . VAL A 1 87 ? -6.520 -7.807 5.277 1.00 98.69 87 VAL A C 1
ATOM 663 O O . VAL A 1 87 ? -5.768 -7.834 4.304 1.00 98.69 87 VAL A O 1
ATOM 666 N N . GLY A 1 88 ? -7.841 -7.966 5.174 1.00 98.44 88 GLY A N 1
ATOM 667 C CA . GLY A 1 88 ? -8.509 -8.267 3.914 1.00 98.44 88 GLY A CA 1
ATOM 668 C C . GLY A 1 88 ? -8.237 -7.198 2.858 1.00 98.44 88 GLY A C 1
ATOM 669 O O . GLY A 1 88 ? -7.829 -7.524 1.748 1.00 98.44 88 GLY A O 1
ATOM 670 N N . LEU A 1 89 ? -8.384 -5.920 3.206 1.00 98.12 89 LEU A N 1
ATOM 671 C CA . LEU A 1 89 ? -8.157 -4.820 2.273 1.00 98.12 89 LEU A CA 1
ATOM 672 C C . LEU A 1 89 ? -6.699 -4.753 1.811 1.00 98.12 89 LEU A C 1
ATOM 674 O O . LEU A 1 89 ? -6.469 -4.669 0.608 1.00 98.12 89 LEU A O 1
ATOM 678 N N . ASN A 1 90 ? -5.714 -4.856 2.710 1.00 98.25 90 ASN A N 1
ATOM 679 C CA . ASN A 1 90 ? -4.306 -4.845 2.292 1.00 98.25 90 ASN A CA 1
ATOM 680 C C . ASN A 1 90 ? -3.978 -6.020 1.356 1.00 98.25 90 ASN A C 1
ATOM 682 O O . ASN A 1 90 ? -3.271 -5.826 0.369 1.00 98.25 90 ASN A O 1
ATOM 686 N N . VAL A 1 91 ? -4.512 -7.217 1.620 1.00 98.38 91 VAL A N 1
ATOM 687 C CA . VAL A 1 91 ? -4.254 -8.403 0.788 1.00 98.38 91 VAL A CA 1
ATOM 688 C C . VAL A 1 91 ? -4.992 -8.320 -0.548 1.00 98.38 91 VAL A C 1
ATOM 690 O O . VAL A 1 91 ? -4.360 -8.341 -1.601 1.00 98.38 91 VAL A O 1
ATOM 693 N N . PHE A 1 92 ? -6.321 -8.210 -0.534 1.00 98.56 92 PHE A N 1
ATOM 694 C CA . PHE A 1 92 ? -7.123 -8.285 -1.755 1.00 98.56 92 PHE A CA 1
ATOM 695 C C . PHE A 1 92 ? -6.929 -7.058 -2.645 1.00 98.56 92 PHE A C 1
ATOM 697 O O . PHE A 1 92 ? -6.701 -7.205 -3.846 1.00 98.56 92 PHE A O 1
ATOM 704 N N . VAL A 1 93 ? -6.963 -5.850 -2.072 1.00 98.38 93 VAL A N 1
ATOM 705 C CA . VAL A 1 93 ? -6.765 -4.617 -2.849 1.00 98.38 93 VAL A CA 1
ATOM 706 C C . VAL A 1 93 ? -5.308 -4.492 -3.282 1.00 98.38 93 VAL A C 1
ATOM 708 O O . VAL A 1 93 ? -5.054 -4.073 -4.406 1.00 98.38 93 VAL A O 1
ATOM 711 N N . GLY A 1 94 ? -4.351 -4.912 -2.448 1.00 98.38 94 GLY A N 1
ATOM 712 C CA . GLY A 1 94 ? -2.937 -4.954 -2.821 1.00 98.38 94 GLY A CA 1
ATOM 713 C C . GLY A 1 94 ? -2.679 -5.867 -4.023 1.00 98.38 94 GLY A C 1
ATOM 714 O O . GLY A 1 94 ? -2.082 -5.433 -5.006 1.00 98.38 94 GLY A O 1
ATOM 715 N N . LEU A 1 95 ? -3.184 -7.105 -4.002 1.00 98.50 95 LEU A N 1
ATOM 716 C CA . LEU A 1 95 ? -3.051 -8.036 -5.130 1.00 98.50 95 LEU A CA 1
ATOM 717 C C . LEU A 1 95 ? -3.737 -7.512 -6.397 1.00 98.50 95 LEU A C 1
ATOM 719 O 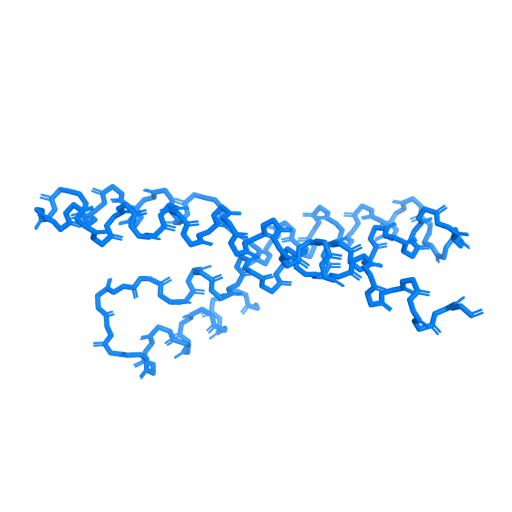O . LEU A 1 95 ? -3.149 -7.561 -7.481 1.00 98.50 95 LEU A O 1
ATOM 723 N N . LEU A 1 96 ? -4.948 -6.961 -6.261 1.00 98.62 96 LEU A N 1
ATOM 724 C CA . LEU A 1 96 ? -5.654 -6.337 -7.378 1.00 98.62 96 LEU A CA 1
ATOM 725 C C . LEU A 1 96 ? -4.855 -5.160 -7.952 1.00 98.62 96 LEU A C 1
ATOM 727 O O . LEU A 1 96 ? -4.747 -5.028 -9.168 1.00 98.62 96 LEU A O 1
ATOM 731 N N . ALA A 1 97 ? -4.249 -4.337 -7.098 1.00 98.62 97 ALA A N 1
ATOM 732 C CA . ALA A 1 97 ? -3.420 -3.216 -7.512 1.00 98.62 97 ALA A CA 1
ATOM 733 C C . ALA A 1 97 ? -2.177 -3.675 -8.287 1.00 98.62 97 ALA A C 1
ATOM 735 O O . ALA A 1 97 ? -1.884 -3.093 -9.329 1.00 98.62 97 ALA A O 1
ATOM 736 N N . VAL A 1 98 ? -1.493 -4.744 -7.856 1.00 98.56 98 VAL A N 1
ATOM 737 C CA . VAL A 1 98 ? -0.379 -5.340 -8.626 1.00 98.56 98 VAL A CA 1
ATOM 738 C C . VAL A 1 98 ? -0.849 -5.769 -10.017 1.00 98.56 98 VAL A C 1
ATOM 740 O O . VAL A 1 98 ? -0.207 -5.435 -11.017 1.00 98.56 98 VAL A O 1
ATOM 743 N N . TRP A 1 99 ? -1.969 -6.493 -10.092 1.00 98.38 99 TRP A N 1
ATOM 744 C CA . TRP A 1 99 ? -2.534 -6.956 -11.360 1.00 98.38 99 TRP A CA 1
ATOM 745 C C . TRP A 1 99 ? -2.913 -5.789 -12.283 1.00 98.38 99 TRP A C 1
ATOM 747 O O . TRP A 1 99 ? -2.562 -5.795 -13.466 1.00 98.38 99 TRP A O 1
ATOM 757 N N . LEU A 1 100 ? -3.559 -4.754 -11.741 1.00 98.38 100 LEU A N 1
ATOM 758 C CA . LEU A 1 100 ? -3.883 -3.529 -12.472 1.00 98.38 100 LEU A CA 1
ATOM 759 C C . LEU A 1 100 ? -2.620 -2.820 -12.965 1.00 98.38 100 LEU A C 1
ATOM 761 O O . LEU A 1 100 ? -2.566 -2.436 -14.128 1.00 98.38 100 LEU A O 1
ATOM 765 N N . GLY A 1 101 ? -1.588 -2.694 -12.129 1.00 97.94 101 GLY A N 1
ATOM 766 C CA . GLY A 1 101 ? -0.312 -2.086 -12.508 1.00 97.94 101 GLY A CA 1
ATOM 767 C C . GLY A 1 101 ? 0.328 -2.792 -13.702 1.00 97.94 101 GLY A C 1
ATOM 768 O O . GLY A 1 101 ? 0.694 -2.143 -14.685 1.00 97.94 101 GLY A O 1
ATOM 769 N N . ARG A 1 102 ? 0.385 -4.131 -13.668 1.00 97.19 102 ARG A N 1
ATOM 770 C CA . ARG A 1 102 ? 0.869 -4.941 -14.799 1.00 97.19 102 ARG A CA 1
ATOM 771 C C . ARG A 1 102 ? 0.016 -4.742 -16.052 1.00 97.19 102 ARG A C 1
ATOM 773 O O . ARG A 1 102 ? 0.559 -4.551 -17.137 1.00 97.19 102 ARG A O 1
ATOM 780 N N . THR A 1 103 ? -1.307 -4.750 -15.903 1.00 97.00 103 THR A N 1
ATOM 781 C CA . THR A 1 103 ? -2.254 -4.596 -17.018 1.00 97.00 103 THR A CA 1
ATOM 782 C C . THR A 1 103 ? -2.125 -3.225 -17.678 1.00 97.00 103 THR A C 1
ATOM 784 O O . THR A 1 103 ? -2.042 -3.135 -18.898 1.00 97.00 103 THR A O 1
ATOM 787 N N . VAL A 1 104 ? -2.035 -2.153 -16.888 1.00 96.88 104 VAL A N 1
ATOM 788 C CA . VAL A 1 104 ? -1.830 -0.788 -17.390 1.00 96.88 104 VAL A CA 1
ATOM 789 C C . VAL A 1 104 ? -0.488 -0.672 -18.110 1.00 96.88 104 VAL A C 1
ATOM 791 O O . VAL A 1 104 ? -0.445 -0.141 -19.216 1.00 96.88 104 VAL A O 1
ATOM 794 N N . SER A 1 105 ? 0.594 -1.210 -17.537 1.00 95.12 105 SER A N 1
ATOM 795 C CA . SER A 1 105 ? 1.902 -1.231 -18.205 1.00 95.12 105 SER A CA 1
ATOM 796 C C . SER A 1 105 ? 1.844 -1.974 -19.542 1.00 95.12 105 SER A C 1
ATOM 798 O O . SER A 1 105 ? 2.370 -1.494 -20.542 1.00 95.12 105 SER A O 1
ATOM 800 N N . TYR A 1 106 ? 1.145 -3.107 -19.594 1.00 93.25 106 TYR A N 1
ATOM 801 C CA . TYR A 1 106 ? 0.939 -3.834 -20.840 1.00 93.25 106 TYR A CA 1
ATOM 802 C C . TYR A 1 106 ? 0.152 -3.012 -21.872 1.00 93.25 106 TYR A C 1
ATOM 804 O O . TYR A 1 106 ? 0.564 -2.947 -23.024 1.00 93.25 106 TYR A O 1
ATOM 812 N N . LEU A 1 107 ? -0.945 -2.360 -21.470 1.00 93.94 107 LEU A N 1
ATOM 813 C CA . LEU A 1 107 ? -1.804 -1.583 -22.370 1.00 93.94 107 LEU A CA 1
ATOM 814 C C . LEU A 1 107 ? -1.122 -0.335 -22.934 1.00 93.94 107 LEU A C 1
ATOM 816 O O . LEU A 1 107 ? -1.312 -0.030 -24.106 1.00 93.94 107 LEU A O 1
ATOM 820 N N . VAL A 1 108 ? -0.336 0.382 -22.126 1.00 90.69 108 VAL A N 1
ATOM 821 C CA . VAL A 1 108 ? 0.366 1.596 -22.580 1.00 90.69 108 VAL A CA 1
ATOM 822 C C . VAL A 1 108 ? 1.462 1.269 -23.604 1.00 90.69 108 VAL A C 1
ATOM 824 O O . VAL A 1 108 ? 1.788 2.109 -24.437 1.00 90.69 108 VAL A O 1
ATOM 827 N N . TRP A 1 109 ? 2.012 0.052 -23.571 1.00 79.88 109 TRP A N 1
ATOM 828 C CA . TRP A 1 109 ? 3.096 -0.389 -24.460 1.00 79.88 109 TRP A CA 1
ATOM 829 C C . TRP A 1 109 ? 2.689 -1.464 -25.473 1.00 79.88 109 TRP A C 1
ATOM 831 O O . TRP A 1 109 ? 3.579 -2.115 -26.043 1.00 79.88 109 TRP A O 1
ATOM 841 N N . ARG A 1 110 ? 1.384 -1.655 -25.676 1.00 70.56 110 ARG A N 1
ATOM 842 C CA . ARG A 1 110 ? 0.830 -2.497 -26.737 1.00 70.56 110 ARG A CA 1
ATOM 843 C C . ARG A 1 110 ? 0.870 -1.763 -28.071 1.00 70.56 110 ARG A C 1
ATOM 845 O O . ARG A 1 110 ? 1.224 -2.433 -29.063 1.00 70.56 110 ARG A O 1
#

pLDDT: mean 94.71, std 5.3, range [70.56, 98.69]

Mean predicted aligned error: 3.31 Å

Solvent-accessible surface area (backbone atoms only — not comparable to full-atom values): 5608 Å² total; per-residue (Å²): 107,36,68,59,56,22,48,50,45,31,64,73,62,77,49,93,63,65,51,12,56,47,49,36,33,30,53,35,27,20,49,51,21,22,52,48,45,44,40,74,76,64,61,77,51,54,75,65,55,44,46,46,46,58,57,46,51,41,48,63,37,29,61,68,67,62,51,52,51,52,33,51,48,31,43,74,73,68,36,47,71,58,21,53,47,52,53,49,46,49,52,56,49,18,54,51,24,21,53,49,18,2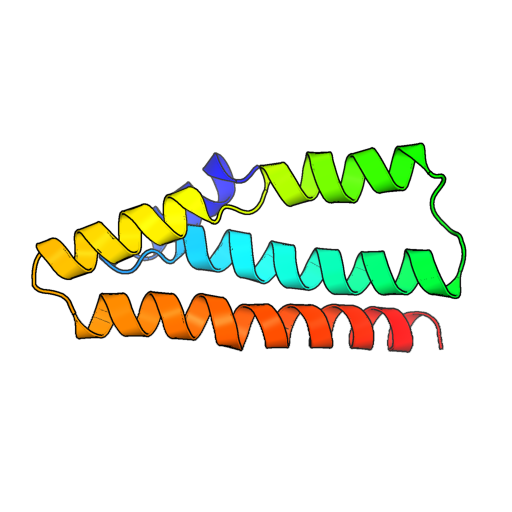9,50,51,41,50,63,80,73,107

Foldseek 3Di:
DLCVQQVVQCVVVVDLQSRSQLVLLLVLLLQCLQVVLCCVPPVPDDPVRCCCVNCNVSVVSHDPPVLVVSLVVCVVVVNPVSSVVSVCSSVVSSNVSSVNSNVVNVVVVD